Protein AF-A0A2T1G186-F1 (afdb_monomer)

Sequence (70 aa):
MVLSELKNVAQEASEAFSRFSSLQLKVATAQPEISAALAKLAMDSKERIEIRIPAWERSIEEILLTWRLP

Nearest PDB structures (foldseek):
  4bpd-assembly2_D  TM=7.306E-01  e=4.162E+00  Escherichia coli K-12
  6kgq-assembly1_A  TM=5.011E-01  e=1.380E+00  Homo sapiens
  4d2e-assembly1_C  TM=7.440E-01  e=6.558E+00  Escherichia coli K-12
  4uxz-assembly1_C  TM=7.451E-01  e=8.503E+00  Escherichia coli K-12
  8a6x-assembly1_B  TM=4.755E-01  e=5.759E+00  Pseudomonas putida KT2440

Solvent-accessible surface area (backbone atoms only — not comparable to full-atom values): 3970 Å² total; per-residue (Å²): 110,71,71,57,52,54,50,48,48,52,48,55,52,51,54,51,51,52,55,44,51,55,39,50,51,54,55,62,70,36,56,92,73,62,53,71,66,59,54,47,52,42,49,57,47,48,54,57,46,64,67,43,47,63,56,48,52,48,54,50,51,54,50,33,65,74,67,69,51,132

Mean predicted aligned error: 4.84 Å

Organism: NCBI:txid2107692

Radius of gyration: 15.98 Å; Cα contacts (8 Å, |Δi|>4): 25; chains: 1; bounding box: 37×17×42 Å

Structure (mmCIF, N/CA/C/O backbone):
data_AF-A0A2T1G186-F1
#
_entry.id   AF-A0A2T1G186-F1
#
loop_
_atom_site.group_PDB
_atom_site.id
_atom_site.type_symbol
_atom_site.label_atom_id
_atom_site.label_alt_id
_atom_site.label_comp_id
_atom_site.label_asym_id
_atom_site.label_entity_id
_atom_site.label_seq_id
_atom_site.pdbx_PDB_ins_code
_atom_site.Cartn_x
_atom_site.Cartn_y
_atom_site.Cartn_z
_atom_site.occupancy
_atom_site.B_iso_or_equiv
_atom_site.auth_seq_id
_atom_site.auth_comp_id
_atom_site.auth_asym_id
_atom_site.auth_atom_id
_atom_site.pdbx_PDB_model_num
ATOM 1 N N . MET A 1 1 ? 13.613 12.130 -18.933 1.00 64.31 1 MET A N 1
ATOM 2 C CA . MET A 1 1 ? 12.316 11.469 -19.179 1.00 64.31 1 MET A CA 1
ATOM 3 C C . MET A 1 1 ? 12.226 10.165 -18.400 1.00 64.31 1 MET A C 1
ATOM 5 O O . MET A 1 1 ? 11.533 10.167 -17.403 1.00 64.31 1 MET A O 1
ATOM 9 N N . VAL A 1 2 ? 13.036 9.145 -18.686 1.00 69.25 2 VAL A N 1
ATOM 10 C CA . VAL A 1 2 ? 12.910 7.823 -18.030 1.00 69.25 2 VAL A CA 1
ATOM 11 C C . VAL A 1 2 ? 13.284 7.786 -16.526 1.00 69.25 2 VAL A C 1
ATOM 13 O O . VAL A 1 2 ? 12.648 7.101 -15.733 1.00 69.25 2 VAL A O 1
ATOM 16 N N . LEU A 1 3 ? 14.255 8.596 -16.070 1.00 75.88 3 LEU A N 1
ATOM 17 C CA . LEU A 1 3 ? 14.581 8.701 -14.629 1.00 75.88 3 LEU A CA 1
ATOM 18 C C . LEU A 1 3 ? 13.412 9.304 -13.839 1.00 75.88 3 LEU A C 1
ATOM 20 O O . LEU A 1 3 ? 13.214 8.993 -12.668 1.00 75.88 3 LEU A O 1
ATOM 24 N N . SER A 1 4 ? 12.664 10.202 -14.480 1.00 80.69 4 SER A N 1
ATOM 25 C CA . SER A 1 4 ? 11.483 10.829 -13.897 1.00 80.69 4 SER A CA 1
ATOM 26 C C . SER A 1 4 ? 10.355 9.808 -13.745 1.00 80.69 4 SER A C 1
ATOM 28 O O . SER A 1 4 ? 9.682 9.812 -12.724 1.00 80.69 4 SER A O 1
ATOM 30 N N . GLU A 1 5 ? 10.202 8.894 -14.704 1.00 81.00 5 GLU A N 1
ATOM 31 C CA . GLU A 1 5 ? 9.221 7.802 -14.649 1.00 81.00 5 GLU A CA 1
ATOM 32 C C . GLU A 1 5 ? 9.535 6.819 -13.516 1.00 81.00 5 GLU A C 1
ATOM 34 O O . GLU A 1 5 ? 8.654 6.530 -12.710 1.00 81.00 5 GLU A O 1
ATOM 39 N N . LEU A 1 6 ? 10.799 6.402 -13.358 1.00 84.31 6 LEU A N 1
ATOM 40 C CA . LEU A 1 6 ? 11.197 5.534 -12.240 1.00 84.31 6 LEU A CA 1
ATOM 41 C C . LEU A 1 6 ? 10.943 6.211 -10.884 1.00 84.31 6 LEU A C 1
ATOM 43 O O . LEU A 1 6 ? 10.455 5.584 -9.945 1.00 84.31 6 LEU A O 1
ATOM 47 N N . LYS A 1 7 ? 11.249 7.512 -10.782 1.00 87.81 7 LYS A N 1
ATOM 48 C CA . LYS A 1 7 ? 10.972 8.307 -9.577 1.00 87.81 7 LYS A CA 1
ATOM 49 C C . LYS A 1 7 ? 9.477 8.396 -9.282 1.00 87.81 7 LYS A C 1
ATOM 51 O O . LYS A 1 7 ? 9.104 8.294 -8.118 1.00 87.81 7 LYS A O 1
ATOM 56 N N . ASN A 1 8 ? 8.640 8.540 -10.306 1.00 90.19 8 ASN A N 1
ATOM 57 C CA . ASN A 1 8 ? 7.190 8.565 -10.144 1.00 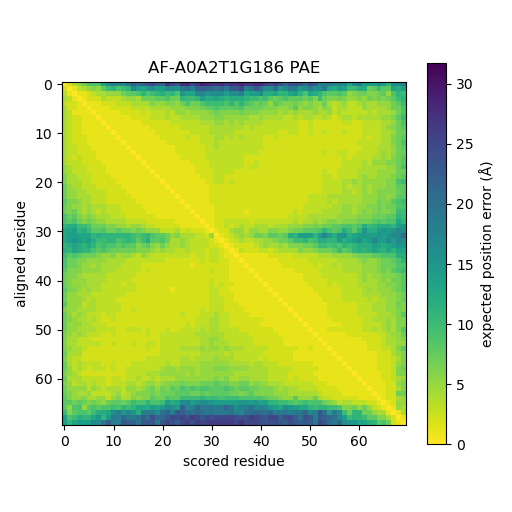90.19 8 ASN A CA 1
ATOM 58 C C . ASN A 1 8 ? 6.667 7.217 -9.637 1.00 90.19 8 ASN A C 1
ATOM 60 O O . ASN A 1 8 ? 5.937 7.192 -8.651 1.00 90.19 8 ASN A O 1
ATOM 64 N N . VAL A 1 9 ? 7.102 6.099 -10.232 1.00 91.69 9 VAL A N 1
ATOM 65 C CA . VAL A 1 9 ? 6.724 4.750 -9.772 1.00 91.69 9 VAL A CA 1
ATOM 66 C C . VAL A 1 9 ? 7.155 4.531 -8.320 1.00 91.69 9 VAL A C 1
ATOM 68 O O . VAL A 1 9 ? 6.354 4.101 -7.490 1.00 91.69 9 VAL A O 1
ATOM 71 N N . ALA A 1 10 ? 8.395 4.897 -7.982 1.00 91.12 10 ALA A N 1
ATOM 72 C CA . ALA A 1 10 ? 8.907 4.790 -6.619 1.00 91.12 10 ALA A CA 1
ATOM 73 C C . ALA A 1 10 ? 8.102 5.646 -5.629 1.00 91.12 10 ALA A C 1
ATOM 75 O O . ALA A 1 10 ? 7.788 5.186 -4.529 1.00 91.12 10 ALA A O 1
ATOM 76 N N . GLN A 1 11 ? 7.740 6.873 -6.010 1.00 94.81 11 GLN A N 1
ATOM 77 C CA . GLN A 1 11 ? 6.929 7.760 -5.182 1.00 94.81 11 GLN A CA 1
ATOM 78 C C . GLN A 1 11 ? 5.520 7.196 -4.973 1.00 94.81 11 GLN A C 1
ATOM 80 O O . GLN A 1 11 ? 5.064 7.089 -3.835 1.00 94.81 11 GLN A O 1
ATOM 85 N N . GLU A 1 12 ? 4.849 6.775 -6.043 1.00 94.00 12 GLU A N 1
ATOM 86 C CA . GLU A 1 12 ? 3.507 6.201 -5.980 1.00 94.00 12 GLU A CA 1
ATOM 87 C C . GLU A 1 12 ? 3.439 4.961 -5.083 1.00 94.00 12 GLU A C 1
ATOM 89 O O . GLU A 1 12 ? 2.534 4.856 -4.246 1.00 94.00 12 GLU A O 1
ATOM 94 N N . ALA A 1 13 ? 4.399 4.044 -5.243 1.00 93.06 13 ALA A N 1
ATOM 95 C CA . ALA A 1 13 ? 4.497 2.831 -4.443 1.00 93.06 13 ALA A CA 1
ATOM 96 C C . ALA A 1 13 ? 4.781 3.158 -2.969 1.00 93.06 13 ALA A C 1
ATOM 98 O O . ALA A 1 13 ? 4.101 2.647 -2.076 1.00 93.06 13 ALA A O 1
ATOM 99 N N . SER A 1 14 ? 5.721 4.073 -2.708 1.00 94.75 14 SER A N 1
ATOM 100 C CA . SER A 1 14 ? 6.092 4.489 -1.348 1.00 94.75 14 SER A CA 1
ATOM 101 C C . SER A 1 14 ? 4.925 5.141 -0.610 1.00 94.75 14 SER A C 1
ATOM 103 O O . SER A 1 14 ? 4.638 4.813 0.542 1.00 94.75 14 SER A O 1
ATOM 105 N N . GLU A 1 15 ? 4.208 6.045 -1.274 1.00 96.19 15 GLU A N 1
ATOM 106 C CA . GLU A 1 15 ? 3.044 6.699 -0.689 1.00 96.19 15 GLU A CA 1
ATOM 107 C C . GLU A 1 15 ? 1.910 5.708 -0.410 1.00 96.19 15 GLU A C 1
ATOM 109 O O . GLU A 1 15 ? 1.252 5.785 0.631 1.00 96.19 15 GLU A O 1
ATOM 114 N N . ALA A 1 16 ? 1.657 4.776 -1.331 1.00 93.94 16 ALA A N 1
ATOM 115 C CA . ALA A 1 16 ? 0.631 3.761 -1.148 1.00 93.94 16 ALA A CA 1
ATOM 116 C C . ALA A 1 16 ? 0.962 2.840 0.036 1.00 93.94 16 ALA A C 1
ATOM 118 O O . ALA A 1 16 ? 0.109 2.632 0.903 1.00 93.94 16 ALA A O 1
ATOM 119 N N . PHE A 1 17 ? 2.211 2.380 0.125 1.00 93.94 17 PHE A N 1
ATOM 120 C CA . PHE A 1 17 ? 2.691 1.566 1.236 1.00 93.94 17 PHE A CA 1
ATOM 121 C C . PHE A 1 17 ? 2.618 2.302 2.580 1.00 93.94 17 PHE A C 1
ATOM 123 O O . PHE A 1 17 ? 2.149 1.733 3.566 1.00 93.94 17 PHE A O 1
ATOM 130 N N . SER A 1 18 ? 3.013 3.578 2.625 1.00 96.19 18 SER A N 1
ATOM 131 C CA . SER A 1 18 ? 2.953 4.402 3.840 1.00 96.19 18 SER A CA 1
ATOM 132 C C . SER A 1 18 ? 1.516 4.579 4.346 1.00 96.19 18 S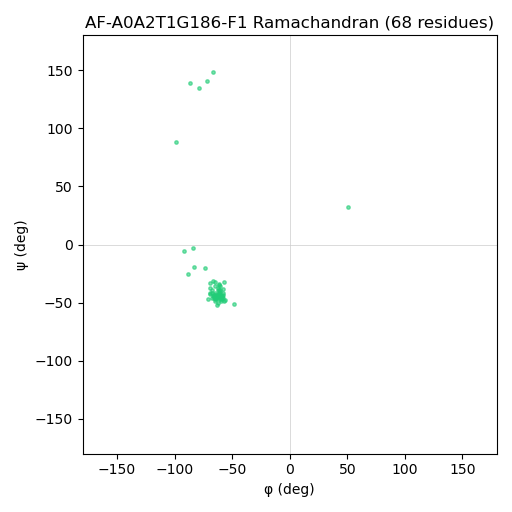ER A C 1
ATOM 134 O O . SER A 1 18 ? 1.229 4.386 5.535 1.00 96.19 18 SER A O 1
ATOM 136 N N . ARG A 1 19 ? 0.575 4.862 3.432 1.00 94.94 19 ARG A N 1
ATOM 137 C CA . ARG A 1 19 ? -0.857 4.961 3.756 1.00 94.94 19 ARG 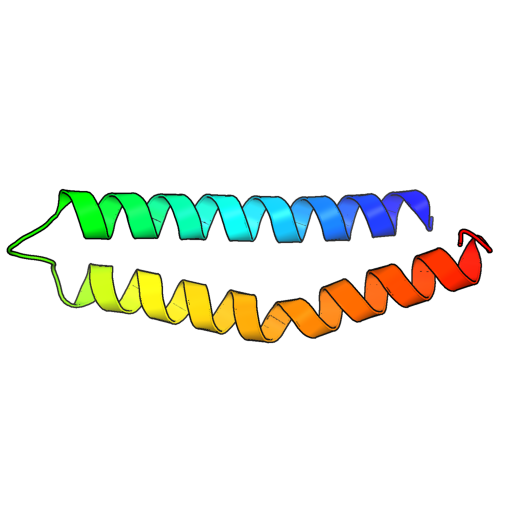A CA 1
ATOM 138 C C . ARG A 1 19 ? -1.405 3.641 4.294 1.00 94.94 19 ARG A C 1
ATOM 140 O O . ARG A 1 19 ? -2.079 3.643 5.323 1.00 94.94 19 ARG A O 1
ATOM 147 N N . PHE A 1 20 ? -1.098 2.523 3.640 1.00 95.69 20 PHE A N 1
ATOM 148 C CA . PHE A 1 20 ? -1.575 1.211 4.073 1.00 95.69 20 PHE A CA 1
ATOM 149 C C . PHE A 1 20 ? -0.973 0.778 5.412 1.00 95.69 20 PHE A C 1
ATOM 151 O O . PHE A 1 20 ? -1.717 0.381 6.305 1.00 95.69 20 PHE A O 1
ATOM 158 N N . SER A 1 21 ? 0.334 0.959 5.608 1.00 95.44 21 SER A N 1
ATOM 159 C CA . SER A 1 21 ? 1.011 0.681 6.883 1.00 95.44 21 SER A CA 1
ATOM 160 C C . SER A 1 21 ? 0.397 1.483 8.033 1.00 95.44 21 SER A C 1
ATOM 162 O O . SER A 1 21 ? 0.127 0.949 9.107 1.00 95.44 21 SER A O 1
ATOM 164 N N . SER A 1 22 ? 0.078 2.757 7.788 1.00 96.31 22 SER A N 1
ATOM 165 C CA . SER A 1 22 ? -0.605 3.604 8.771 1.00 96.31 22 SER A CA 1
ATOM 166 C C . SER A 1 22 ? -2.000 3.076 9.130 1.00 96.31 22 SER A C 1
ATOM 168 O O . SE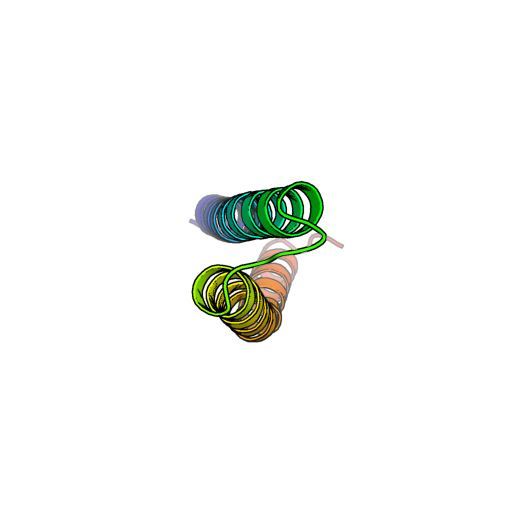R A 1 22 ? -2.414 3.159 10.286 1.00 96.31 22 SER A O 1
ATOM 170 N N . LEU A 1 23 ? -2.740 2.526 8.161 1.00 95.31 23 LEU A N 1
ATOM 171 C CA . LEU A 1 23 ? -4.040 1.894 8.406 1.00 95.31 23 LEU A CA 1
ATOM 172 C C . LEU A 1 23 ? -3.900 0.583 9.182 1.00 95.31 23 LEU A C 1
ATOM 174 O O . LEU A 1 23 ? -4.669 0.360 10.114 1.00 95.31 23 LEU A O 1
ATOM 178 N N . GLN A 1 24 ? -2.909 -0.249 8.856 1.00 94.31 24 GLN A N 1
ATOM 179 C CA . GLN A 1 24 ? -2.636 -1.489 9.587 1.00 94.31 24 GLN A CA 1
ATOM 180 C C . GLN A 1 24 ? -2.307 -1.216 11.057 1.00 94.31 24 GLN A C 1
ATOM 182 O O . GLN A 1 24 ? -2.860 -1.876 11.935 1.00 94.31 24 GLN A O 1
ATOM 187 N N . LEU A 1 25 ? -1.479 -0.203 11.332 1.00 95.88 25 LEU A N 1
ATOM 188 C CA . LEU A 1 25 ? -1.180 0.216 12.702 1.00 95.88 25 LEU A CA 1
ATOM 189 C C . LEU A 1 25 ? -2.446 0.653 13.438 1.00 95.88 25 LEU A C 1
ATOM 191 O O . LEU A 1 25 ? -2.691 0.179 14.541 1.00 95.88 25 LEU A O 1
ATOM 195 N N . LYS A 1 26 ? -3.293 1.481 12.811 1.00 94.56 26 LYS A N 1
ATOM 196 C CA . LYS A 1 26 ? -4.571 1.902 13.407 1.00 94.56 26 LYS A CA 1
ATOM 197 C C . LYS A 1 26 ? -5.481 0.717 13.723 1.00 94.56 26 LYS A C 1
ATOM 199 O O . LYS A 1 26 ? -6.057 0.684 14.806 1.00 94.56 26 LYS A O 1
ATOM 204 N N . VAL A 1 27 ? -5.596 -0.248 12.807 1.00 94.38 27 VAL A N 1
ATOM 205 C CA . VAL A 1 27 ? -6.368 -1.483 13.023 1.00 94.38 27 VAL A CA 1
ATOM 206 C C . VAL A 1 27 ? -5.811 -2.265 14.211 1.00 94.38 27 VAL A C 1
ATOM 208 O O . VAL A 1 27 ? -6.583 -2.674 15.071 1.00 94.38 27 VAL A O 1
ATOM 211 N N . ALA A 1 28 ? -4.490 -2.441 14.290 1.00 92.94 28 ALA A N 1
ATOM 212 C CA . ALA A 1 28 ? -3.848 -3.166 15.383 1.00 92.94 28 ALA A CA 1
ATOM 213 C C . ALA A 1 28 ? -4.055 -2.469 16.736 1.00 92.94 28 ALA A 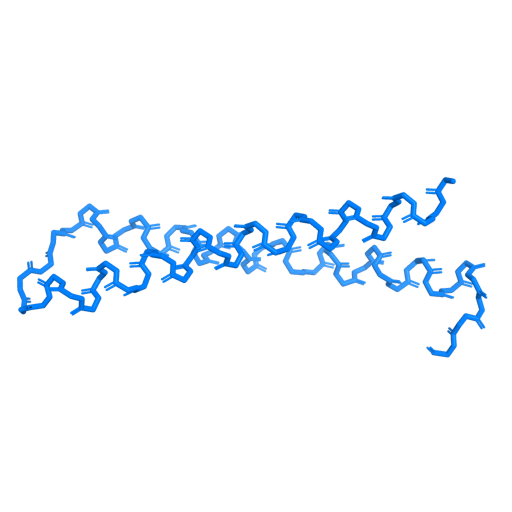C 1
ATOM 215 O O . ALA A 1 28 ? -4.395 -3.120 17.719 1.00 92.94 28 ALA A O 1
ATOM 216 N N . THR A 1 29 ? -3.912 -1.142 16.784 1.00 95.06 29 THR A N 1
ATOM 217 C CA . THR A 1 29 ? -4.075 -0.363 18.021 1.00 95.06 29 THR A CA 1
ATOM 218 C C . THR A 1 29 ? -5.527 -0.210 18.468 1.00 95.06 29 THR A C 1
ATOM 220 O O . THR A 1 29 ? -5.765 0.091 19.630 1.00 95.06 29 THR A O 1
ATOM 223 N N . ALA A 1 30 ? -6.494 -0.389 17.563 1.00 93.56 30 ALA A N 1
ATOM 224 C CA . ALA A 1 30 ? -7.921 -0.312 17.877 1.00 93.56 30 ALA A CA 1
ATOM 225 C C . ALA A 1 30 ? -8.485 -1.627 18.440 1.00 93.56 30 ALA A C 1
ATOM 227 O O . ALA A 1 30 ? -9.666 -1.698 18.765 1.00 93.56 30 ALA A O 1
ATOM 228 N N . GLN A 1 31 ? -7.677 -2.685 18.536 1.00 86.75 31 GLN A N 1
ATOM 229 C CA . GLN A 1 31 ? -8.130 -3.950 19.103 1.00 86.75 31 GLN A CA 1
ATOM 230 C C . GLN A 1 31 ? -8.446 -3.818 20.607 1.00 86.75 31 GLN A C 1
ATOM 232 O O . GLN A 1 31 ? -7.789 -3.044 21.305 1.00 86.75 31 GLN A O 1
ATOM 237 N N . PRO A 1 32 ? -9.424 -4.585 21.129 1.00 87.25 32 PRO A N 1
ATOM 238 C CA . PRO A 1 32 ? -10.170 -5.646 20.439 1.00 87.25 32 PRO A CA 1
ATOM 239 C C . PRO A 1 32 ? -11.357 -5.148 19.596 1.00 87.25 32 PRO A C 1
ATOM 241 O O . PRO A 1 32 ? -11.800 -5.859 18.696 1.00 87.25 32 PRO A O 1
ATOM 244 N N . GLU A 1 33 ? -11.857 -3.938 19.845 1.00 90.00 33 GLU A N 1
ATOM 245 C CA . GLU A 1 33 ? -13.055 -3.402 19.191 1.00 90.00 33 GLU A CA 1
ATOM 246 C C . GLU A 1 33 ? -12.699 -2.476 18.023 1.00 90.00 33 GLU A C 1
ATOM 248 O O . GLU A 1 33 ? -12.606 -1.255 18.152 1.00 90.00 33 GLU A O 1
ATOM 253 N N . ILE A 1 34 ? -12.530 -3.066 16.838 1.00 91.88 34 ILE A N 1
ATOM 254 C CA . ILE A 1 34 ? -12.309 -2.296 15.610 1.00 91.88 34 ILE A CA 1
ATOM 255 C C . ILE A 1 34 ? -13.647 -1.888 14.986 1.00 91.88 34 ILE A C 1
ATOM 257 O O . ILE A 1 34 ? -14.578 -2.689 14.888 1.00 91.88 34 ILE A O 1
ATOM 261 N N . SER A 1 35 ? -13.745 -0.656 14.483 1.00 94.06 35 SER A N 1
ATOM 262 C CA . SER A 1 35 ? -14.922 -0.260 13.709 1.00 94.06 35 SER A CA 1
ATOM 263 C C . SER A 1 35 ? -14.923 -0.942 12.336 1.00 94.06 35 SER A C 1
ATOM 265 O O . SER A 1 35 ? -13.891 -1.030 11.663 1.00 94.06 35 SER A O 1
ATOM 267 N N . ALA A 1 36 ? -16.100 -1.371 11.872 1.00 93.38 36 ALA A N 1
ATOM 268 C CA . ALA A 1 36 ? -16.260 -1.965 10.541 1.00 93.38 36 ALA A CA 1
ATOM 269 C C . ALA A 1 36 ? -15.777 -1.025 9.419 1.00 93.38 36 ALA A C 1
ATOM 271 O O . ALA A 1 36 ? -15.235 -1.475 8.412 1.00 93.38 36 ALA A O 1
ATOM 272 N N . ALA A 1 37 ? -15.919 0.290 9.615 1.00 94.19 37 ALA A N 1
ATOM 273 C CA . ALA A 1 37 ? -15.424 1.300 8.686 1.00 94.19 37 ALA A CA 1
ATOM 274 C C . ALA A 1 37 ? -13.889 1.308 8.589 1.00 94.19 37 ALA A C 1
ATOM 276 O O . ALA A 1 37 ? -13.354 1.376 7.484 1.00 94.19 37 ALA A O 1
ATOM 277 N N . LEU A 1 38 ? -13.176 1.206 9.718 1.00 92.88 38 LEU A N 1
ATOM 278 C CA . LEU A 1 38 ? -11.712 1.156 9.732 1.00 92.88 38 LEU A CA 1
ATOM 279 C C . LEU A 1 38 ? -11.191 -0.146 9.110 1.00 92.88 38 LEU A C 1
ATOM 281 O O . LEU A 1 38 ? -10.251 -0.109 8.316 1.00 92.88 38 LEU A O 1
ATOM 285 N N . ALA A 1 39 ? -11.836 -1.275 9.419 1.00 92.69 39 ALA A N 1
ATOM 286 C CA . ALA A 1 39 ? -11.522 -2.569 8.815 1.00 92.69 39 ALA A CA 1
ATOM 287 C C . ALA A 1 39 ? -11.695 -2.532 7.289 1.00 92.69 39 ALA A C 1
ATOM 289 O O . ALA A 1 39 ? -10.780 -2.893 6.546 1.00 92.69 39 ALA A O 1
ATOM 290 N N . LYS A 1 40 ? -12.836 -2.008 6.821 1.00 95.31 40 LYS A N 1
ATOM 291 C CA . LYS A 1 40 ? -13.122 -1.835 5.396 1.00 95.31 40 LYS A CA 1
ATOM 292 C C . LYS A 1 40 ? -12.105 -0.918 4.722 1.00 95.31 40 LYS A C 1
ATOM 294 O O . LYS A 1 40 ? -11.589 -1.256 3.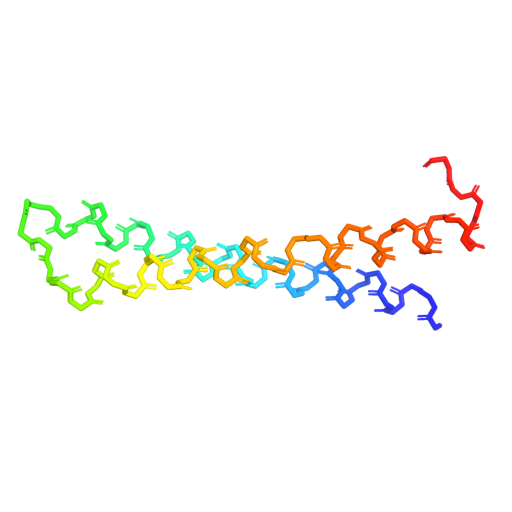668 1.00 95.31 40 LYS A O 1
ATOM 299 N N . LEU A 1 41 ? -11.753 0.206 5.345 1.00 95.44 41 LEU A N 1
ATOM 300 C CA . LEU A 1 41 ? -10.778 1.137 4.778 1.00 95.44 41 LEU A CA 1
ATOM 301 C C . LEU A 1 41 ? -9.399 0.485 4.580 1.00 95.44 41 LEU A C 1
ATOM 303 O O . LEU A 1 41 ? -8.756 0.715 3.554 1.00 95.44 41 LEU A O 1
ATOM 307 N N 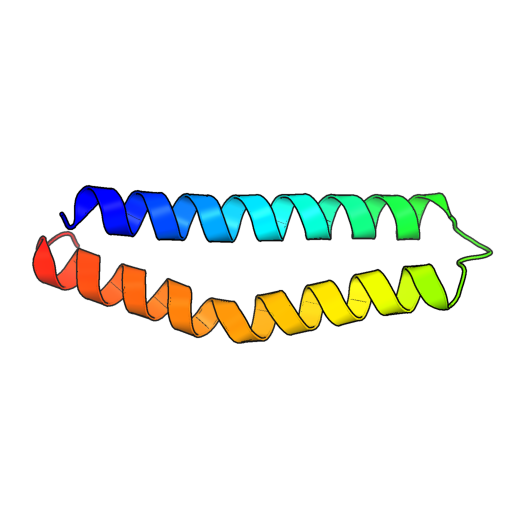. ALA A 1 42 ? -8.952 -0.334 5.537 1.00 93.94 42 ALA A N 1
ATOM 308 C CA . ALA A 1 42 ? -7.705 -1.086 5.418 1.00 93.94 42 ALA A CA 1
ATOM 309 C C . ALA A 1 42 ? -7.776 -2.134 4.294 1.00 93.94 42 ALA A C 1
ATOM 311 O O . ALA A 1 42 ? -6.849 -2.219 3.488 1.00 93.94 42 ALA A O 1
ATOM 312 N N . MET A 1 43 ? -8.881 -2.879 4.195 1.00 95.38 43 MET A N 1
ATOM 313 C CA . MET A 1 43 ? -9.107 -3.857 3.123 1.00 95.38 43 MET A CA 1
ATOM 314 C C . MET A 1 43 ? -9.152 -3.209 1.737 1.00 95.38 43 MET A C 1
ATOM 316 O O . MET A 1 43 ? -8.405 -3.618 0.853 1.00 95.38 43 MET A O 1
ATOM 320 N N . ASP A 1 44 ? -9.942 -2.151 1.564 1.00 96.12 44 ASP A N 1
ATOM 321 C CA . ASP A 1 44 ? -10.046 -1.430 0.295 1.00 96.12 44 ASP A CA 1
ATOM 322 C C . ASP A 1 44 ? -8.684 -0.823 -0.101 1.00 96.12 44 ASP A C 1
ATOM 324 O O . ASP A 1 44 ? -8.340 -0.724 -1.278 1.00 96.12 44 ASP A O 1
ATOM 328 N N . SER A 1 45 ? -7.885 -0.379 0.881 1.00 95.19 45 SER A N 1
ATOM 329 C CA . SER A 1 45 ? -6.521 0.101 0.630 1.00 95.19 45 SER A CA 1
ATOM 330 C C . SER A 1 45 ? -5.590 -1.020 0.171 1.00 95.19 45 SER A C 1
ATOM 332 O O . SER A 1 45 ? -4.761 -0.770 -0.701 1.00 95.19 45 SER A O 1
ATOM 334 N N . LYS A 1 46 ? -5.712 -2.224 0.741 1.00 95.69 46 LYS A N 1
ATOM 335 C CA . LYS A 1 46 ? -4.946 -3.406 0.329 1.00 95.69 46 LYS A CA 1
ATOM 336 C C . LYS A 1 46 ? -5.278 -3.787 -1.111 1.00 95.69 46 LYS A C 1
ATOM 338 O O . LYS A 1 46 ? -4.375 -3.857 -1.935 1.00 95.69 46 LYS A O 1
ATOM 343 N N . GLU A 1 47 ? -6.563 -3.932 -1.425 1.00 96.62 47 GLU A N 1
ATOM 344 C CA . GLU A 1 47 ? -7.033 -4.318 -2.759 1.00 96.62 47 GLU A CA 1
ATOM 345 C C . GLU A 1 47 ? -6.567 -3.324 -3.833 1.00 96.62 47 GLU A C 1
ATOM 347 O O . GLU A 1 47 ? -6.026 -3.714 -4.866 1.00 96.62 47 GLU A O 1
ATOM 352 N N . ARG A 1 48 ? -6.669 -2.016 -3.558 1.00 94.38 48 ARG A N 1
ATOM 353 C CA . ARG A 1 48 ? -6.159 -0.980 -4.470 1.00 94.38 48 ARG A CA 1
ATOM 354 C C . ARG A 1 48 ? -4.654 -1.075 -4.716 1.00 94.38 48 ARG A C 1
ATOM 356 O O . ARG A 1 48 ? -4.210 -0.750 -5.814 1.00 94.38 48 ARG A O 1
ATOM 363 N N . ILE A 1 49 ? -3.866 -1.456 -3.711 1.00 94.50 49 ILE A N 1
ATOM 364 C CA . ILE A 1 49 ? -2.420 -1.652 -3.871 1.00 94.50 49 ILE A CA 1
ATOM 365 C C . ILE A 1 49 ? -2.154 -2.904 -4.702 1.00 94.50 49 ILE A C 1
ATOM 367 O O . ILE A 1 49 ? -1.392 -2.829 -5.658 1.00 94.50 49 ILE A O 1
ATOM 371 N N . GLU A 1 50 ? -2.825 -4.014 -4.395 1.00 95.44 50 GLU A N 1
ATOM 372 C CA . GLU A 1 50 ? -2.681 -5.284 -5.118 1.00 95.44 50 GLU A CA 1
ATOM 373 C C . GLU A 1 50 ? -3.005 -5.137 -6.611 1.00 95.44 50 GLU A C 1
ATOM 375 O O . GLU A 1 50 ? -2.280 -5.666 -7.447 1.00 95.44 50 GLU A O 1
ATOM 380 N N . ILE A 1 51 ? -4.014 -4.333 -6.963 1.00 96.31 51 ILE A N 1
ATOM 381 C CA . ILE A 1 51 ? -4.351 -4.016 -8.362 1.00 96.31 51 ILE A CA 1
ATOM 382 C C . ILE A 1 51 ? -3.250 -3.196 -9.059 1.00 96.31 51 ILE A C 1
ATOM 384 O O . ILE A 1 51 ? -3.073 -3.307 -10.272 1.00 96.31 51 ILE A O 1
ATOM 388 N N . ARG A 1 52 ? -2.513 -2.352 -8.325 1.00 93.75 52 ARG A N 1
ATOM 389 C CA . ARG A 1 52 ? -1.494 -1.450 -8.896 1.00 93.75 52 ARG A CA 1
ATOM 390 C C . ARG A 1 52 ? -0.107 -2.068 -9.000 1.00 93.75 52 ARG A C 1
ATOM 392 O O . ARG A 1 52 ? 0.650 -1.635 -9.865 1.00 93.75 52 ARG A O 1
ATOM 399 N N . ILE A 1 53 ? 0.211 -3.064 -8.171 1.00 94.50 53 ILE A N 1
ATOM 400 C CA . ILE A 1 53 ? 1.510 -3.755 -8.185 1.00 94.50 53 ILE A CA 1
ATOM 401 C C . ILE A 1 53 ? 1.917 -4.187 -9.606 1.00 94.50 53 ILE A C 1
ATOM 403 O O . ILE A 1 53 ? 2.989 -3.762 -10.032 1.00 94.50 53 ILE A O 1
ATOM 407 N N . PRO A 1 54 ? 1.068 -4.879 -10.396 1.00 95.62 54 PRO A N 1
ATOM 408 C CA . PRO A 1 54 ? 1.455 -5.317 -11.739 1.00 95.62 54 PRO A CA 1
ATOM 409 C C . PRO A 1 54 ? 1.793 -4.161 -12.686 1.00 95.62 54 PRO A C 1
ATOM 411 O O . PRO A 1 54 ? 2.663 -4.281 -13.545 1.00 95.62 54 PRO A O 1
ATOM 414 N N . ALA A 1 55 ? 1.106 -3.023 -12.545 1.00 92.69 55 ALA A N 1
ATOM 415 C CA . ALA A 1 55 ? 1.374 -1.847 -13.365 1.00 92.69 55 ALA A CA 1
ATOM 416 C C . ALA A 1 55 ? 2.732 -1.223 -13.013 1.00 92.69 55 ALA A C 1
ATOM 418 O O . ALA A 1 55 ? 3.493 -0.875 -13.912 1.00 92.69 55 ALA A O 1
ATOM 419 N N . TRP A 1 56 ? 3.057 -1.124 -11.720 1.00 93.94 56 TRP A N 1
ATOM 420 C CA . TRP A 1 56 ? 4.364 -0.643 -11.269 1.00 93.94 56 TRP A CA 1
ATOM 421 C C . TRP A 1 56 ? 5.500 -1.577 -11.683 1.00 93.94 56 TRP A C 1
ATOM 423 O O . TRP A 1 56 ? 6.520 -1.093 -12.168 1.00 93.94 56 TRP A O 1
ATOM 433 N N . GLU A 1 57 ? 5.318 -2.892 -11.535 1.00 93.44 57 GLU A N 1
ATOM 434 C CA . GLU A 1 57 ? 6.283 -3.906 -11.982 1.00 93.44 57 GLU A CA 1
ATOM 435 C C . GLU A 1 57 ? 6.562 -3.761 -13.476 1.00 93.44 57 GLU A C 1
ATOM 437 O O . GLU A 1 57 ? 7.716 -3.634 -13.881 1.00 93.44 57 GLU A O 1
ATOM 442 N N . ARG A 1 58 ? 5.505 -3.646 -14.287 1.00 90.50 58 ARG A N 1
ATOM 443 C CA . ARG A 1 58 ? 5.641 -3.443 -15.728 1.00 90.50 58 ARG A CA 1
ATOM 444 C C . ARG A 1 58 ? 6.366 -2.145 -16.078 1.00 90.50 58 ARG A C 1
ATOM 446 O O . ARG A 1 58 ? 7.233 -2.148 -16.946 1.00 90.50 58 ARG A O 1
ATOM 453 N N . SER A 1 59 ? 6.047 -1.037 -15.407 1.00 89.38 59 SER A N 1
ATOM 454 C CA . SER A 1 59 ? 6.764 0.225 -15.626 1.00 89.38 59 SER A CA 1
ATOM 455 C C . SER A 1 59 ? 8.250 0.104 -15.278 1.00 89.38 59 SER A C 1
ATOM 457 O O . SER A 1 59 ? 9.089 0.641 -15.996 1.00 89.38 59 SER A O 1
ATOM 45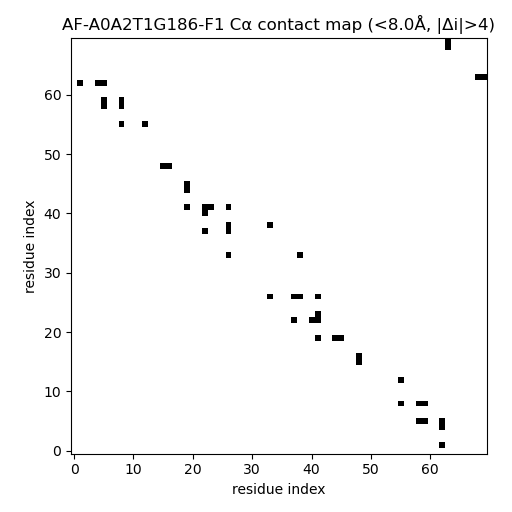9 N N . ILE A 1 60 ? 8.597 -0.619 -14.209 1.00 89.44 60 ILE A N 1
ATOM 460 C CA . ILE A 1 60 ? 9.996 -0.879 -13.845 1.00 89.44 60 ILE A CA 1
ATOM 461 C C . ILE A 1 60 ? 10.685 -1.722 -14.925 1.00 89.44 60 ILE A C 1
ATOM 463 O O . ILE A 1 60 ? 11.771 -1.349 -15.366 1.00 89.44 60 ILE A O 1
ATOM 467 N N . GLU A 1 61 ? 10.058 -2.806 -15.390 1.00 89.69 61 GLU A N 1
ATOM 468 C CA . GLU A 1 61 ? 10.589 -3.651 -16.469 1.00 89.69 61 GLU A CA 1
ATOM 469 C C . GLU A 1 61 ? 10.863 -2.845 -17.747 1.00 89.69 61 GLU A C 1
ATOM 471 O O . GLU A 1 61 ? 11.953 -2.928 -18.316 1.00 89.69 61 GLU A O 1
ATOM 476 N N . GLU A 1 62 ? 9.911 -2.015 -18.178 1.00 87.00 62 GLU A N 1
ATOM 477 C CA . GLU A 1 62 ? 10.045 -1.166 -19.368 1.00 87.00 62 GLU A CA 1
ATOM 478 C C . GLU A 1 62 ? 11.217 -0.176 -19.235 1.00 87.00 62 GLU A C 1
ATOM 480 O O . GLU A 1 62 ? 11.987 0.028 -20.183 1.00 87.00 62 GLU A O 1
ATOM 485 N N . ILE A 1 63 ? 11.413 0.395 -18.044 1.00 85.56 63 ILE A N 1
ATOM 486 C CA . ILE A 1 63 ? 12.531 1.300 -17.755 1.00 85.56 63 ILE A CA 1
ATOM 487 C C . ILE A 1 63 ? 13.873 0.555 -17.778 1.00 85.56 63 ILE A C 1
ATOM 489 O O . ILE A 1 63 ? 14.822 1.033 -18.408 1.00 85.56 63 ILE A O 1
ATOM 493 N N . LEU A 1 64 ? 13.962 -0.613 -17.134 1.00 84.69 64 LEU A N 1
ATOM 494 C CA . LEU A 1 64 ? 15.186 -1.425 -17.096 1.00 84.69 64 LEU A CA 1
ATOM 495 C C . LEU A 1 64 ? 15.613 -1.856 -18.504 1.00 84.69 64 LEU A C 1
ATOM 497 O O . LEU A 1 64 ? 16.774 -1.666 -18.880 1.00 84.69 64 LEU A O 1
ATOM 501 N N . LEU A 1 65 ? 14.659 -2.325 -19.319 1.00 85.38 65 LEU A N 1
ATOM 502 C CA . LEU A 1 65 ? 14.878 -2.655 -20.731 1.00 85.38 65 LEU A CA 1
ATOM 503 C C . LEU A 1 65 ? 15.392 -1.447 -21.521 1.00 85.38 65 LEU A C 1
ATOM 505 O O . LEU A 1 65 ? 16.340 -1.569 -22.301 1.00 85.38 65 LEU A O 1
ATOM 509 N N . THR A 1 66 ? 14.810 -0.268 -21.290 1.00 83.06 66 THR A N 1
ATOM 510 C CA . THR A 1 66 ? 15.215 0.975 -21.962 1.00 83.06 66 THR A CA 1
ATOM 511 C C . THR A 1 66 ? 16.643 1.384 -21.595 1.00 83.06 66 THR A C 1
ATOM 513 O O . THR A 1 66 ? 17.374 1.911 -22.435 1.00 83.06 66 THR A O 1
ATOM 516 N N . TRP A 1 67 ? 17.068 1.147 -20.353 1.00 80.69 67 TRP A N 1
ATOM 517 C CA . TRP A 1 67 ? 18.394 1.540 -19.867 1.00 80.69 67 TRP A CA 1
ATOM 518 C C . TRP A 1 67 ? 19.471 0.468 -20.030 1.00 80.69 67 TRP A C 1
ATOM 520 O O . TRP A 1 67 ? 20.638 0.756 -19.766 1.00 80.69 67 TRP A O 1
ATOM 530 N N . ARG A 1 68 ? 19.110 -0.744 -20.482 1.00 76.25 68 ARG A N 1
ATOM 531 C CA . ARG A 1 68 ? 19.992 -1.927 -20.469 1.00 76.25 68 ARG A CA 1
ATOM 532 C C . ARG A 1 68 ? 20.629 -2.155 -19.093 1.00 76.25 68 ARG A C 1
ATOM 534 O O . ARG A 1 68 ? 21.778 -2.592 -19.006 1.00 76.25 68 ARG A O 1
ATOM 541 N N . LEU A 1 69 ? 19.909 -1.803 -18.032 1.00 61.66 69 LEU A N 1
ATOM 542 C CA . LEU A 1 69 ? 20.319 -2.164 -16.685 1.00 61.66 69 LEU A CA 1
ATOM 543 C C . LEU A 1 69 ? 19.943 -3.635 -16.463 1.00 61.66 69 LEU A C 1
ATOM 545 O O . LEU A 1 69 ? 18.852 -4.020 -16.889 1.00 61.66 69 LEU A O 1
ATOM 549 N N . PRO A 1 70 ? 20.842 -4.452 -15.885 1.00 56.25 70 PRO A N 1
ATOM 550 C CA . PRO A 1 70 ? 20.517 -5.825 -15.518 1.00 56.25 70 PRO A CA 1
ATOM 551 C C . PRO A 1 70 ? 19.379 -5.886 -14.495 1.00 56.25 70 PRO A C 1
ATOM 553 O O . PRO A 1 70 ? 19.242 -4.927 -13.698 1.00 56.25 70 PRO A O 1
#

Secondary structure (DSSP, 8-state):
-HHHHHHHHHHHHHHHHHHHHHHHHHHHHT-SS--HHHHHH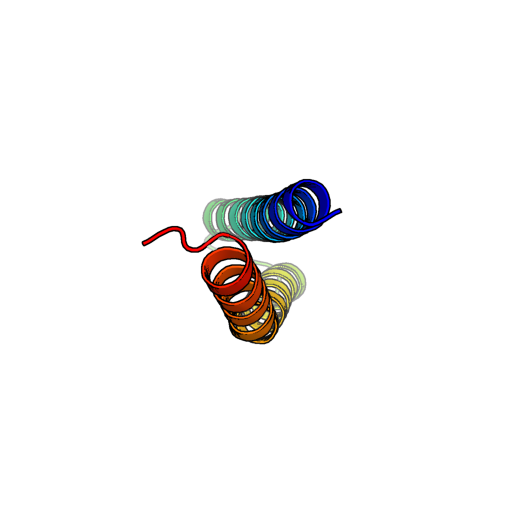HHHHHHHHHHHHHHHHHHHHHHHHHHT--

Foldseek 3Di:
DLVVLLVVLVVVLVVLVVVLVVLVVVQVVCPPDDDPVSVVVNVVSVVVSVVCVVVSVVSVVVSCVVVVPD

pLDDT: mean 90.03, std 8.33, range [56.25, 96.62]